Protein AF-A0A3D5CFG6-F1 (afdb_monomer_lite)

Structure (mmCIF, N/CA/C/O backbone):
data_AF-A0A3D5CFG6-F1
#
_entry.id   AF-A0A3D5CFG6-F1
#
loop_
_atom_site.group_PDB
_atom_site.id
_atom_site.type_symbol
_atom_site.label_atom_id
_atom_site.label_alt_id
_atom_site.label_comp_id
_atom_site.label_asym_id
_atom_site.label_entity_id
_atom_site.label_seq_id
_atom_site.pdbx_PDB_ins_code
_atom_site.Cartn_x
_atom_site.Cartn_y
_atom_site.Cartn_z
_atom_site.occupancy
_atom_site.B_iso_or_equiv
_atom_site.auth_seq_id
_atom_site.auth_comp_id
_atom_site.auth_asym_id
_atom_site.auth_atom_id
_atom_site.pdbx_PDB_model_num
ATOM 1 N N . LEU A 1 1 ? 49.816 15.201 -48.772 1.00 57.06 1 LEU A N 1
ATOM 2 C CA . LEU A 1 1 ? 49.550 14.352 -47.586 1.00 57.06 1 LEU A CA 1
ATOM 3 C C . LEU A 1 1 ? 48.389 13.426 -47.934 1.00 57.06 1 LEU A C 1
ATOM 5 O O . LEU A 1 1 ? 47.441 13.926 -48.529 1.00 57.06 1 LEU A O 1
ATOM 9 N N . PRO A 1 2 ? 48.494 12.111 -47.688 1.00 55.84 2 PRO A N 1
ATOM 10 C CA . PRO A 1 2 ? 47.647 11.111 -48.329 1.00 55.84 2 PRO A CA 1
ATOM 11 C C . PRO A 1 2 ? 46.240 11.134 -47.725 1.00 55.84 2 PRO A C 1
ATOM 13 O O . PRO A 1 2 ? 46.049 10.861 -46.541 1.00 55.84 2 PRO A O 1
ATOM 16 N N . ILE A 1 3 ? 45.258 11.474 -48.555 1.00 57.88 3 ILE A N 1
ATOM 17 C CA . ILE A 1 3 ? 43.829 11.510 -48.207 1.00 57.88 3 ILE A CA 1
ATOM 18 C C . ILE A 1 3 ? 43.308 10.084 -47.926 1.00 57.88 3 ILE A C 1
ATOM 20 O O . ILE A 1 3 ? 42.382 9.897 -47.137 1.00 57.88 3 ILE A O 1
ATOM 24 N N . ASP A 1 4 ? 43.991 9.072 -48.462 1.00 54.50 4 ASP A N 1
ATOM 25 C CA . ASP A 1 4 ? 43.622 7.656 -48.368 1.00 54.50 4 ASP A CA 1
ATOM 26 C C . ASP A 1 4 ? 43.806 7.053 -46.969 1.00 54.50 4 ASP A C 1
ATOM 28 O O . ASP A 1 4 ? 43.173 6.052 -46.652 1.00 54.50 4 ASP A O 1
ATOM 32 N N . ILE A 1 5 ? 44.627 7.664 -46.104 1.00 57.12 5 ILE A N 1
ATOM 33 C CA . ILE A 1 5 ? 44.789 7.216 -44.709 1.00 57.12 5 ILE A CA 1
ATOM 34 C C . ILE A 1 5 ? 43.668 7.777 -43.829 1.00 57.12 5 ILE A C 1
ATOM 36 O O . ILE A 1 5 ? 43.272 7.126 -42.874 1.00 57.12 5 ILE A O 1
ATOM 40 N N . VAL A 1 6 ? 43.101 8.942 -44.161 1.00 51.38 6 VAL A N 1
ATOM 41 C CA . VAL A 1 6 ? 42.105 9.639 -43.322 1.00 51.38 6 VAL A CA 1
ATOM 42 C C . VAL A 1 6 ? 40.717 8.987 -43.406 1.00 51.38 6 VAL A C 1
ATOM 44 O O . VAL A 1 6 ? 40.011 8.899 -42.402 1.00 51.38 6 VAL A O 1
ATOM 47 N N . LEU A 1 7 ? 40.336 8.470 -44.577 1.00 52.97 7 LEU A N 1
ATOM 48 C CA . LEU A 1 7 ? 39.045 7.803 -44.799 1.00 52.97 7 LEU A CA 1
ATOM 49 C C . LEU A 1 7 ? 38.846 6.485 -44.004 1.00 52.97 7 LEU A C 1
ATOM 51 O O . LEU A 1 7 ? 37.767 6.315 -43.431 1.00 52.97 7 LEU A O 1
ATOM 55 N N . PRO A 1 8 ? 39.827 5.563 -43.897 1.00 55.00 8 PRO A N 1
ATOM 56 C CA . PRO A 1 8 ? 39.659 4.320 -43.138 1.00 55.00 8 PRO A CA 1
ATOM 57 C C . PRO A 1 8 ? 39.672 4.515 -41.615 1.00 55.00 8 PRO A C 1
ATOM 59 O O . PRO A 1 8 ? 38.962 3.806 -40.904 1.00 55.00 8 PRO A O 1
ATOM 62 N N . VAL A 1 9 ? 40.409 5.494 -41.074 1.00 52.78 9 VAL A N 1
ATOM 63 C CA . VAL A 1 9 ? 40.341 5.779 -39.622 1.00 52.78 9 VAL A CA 1
ATOM 64 C C . VAL A 1 9 ? 39.003 6.410 -39.247 1.00 52.78 9 VAL A C 1
ATOM 66 O O . VAL A 1 9 ? 38.484 6.135 -38.164 1.00 52.78 9 VAL A O 1
ATOM 69 N N . 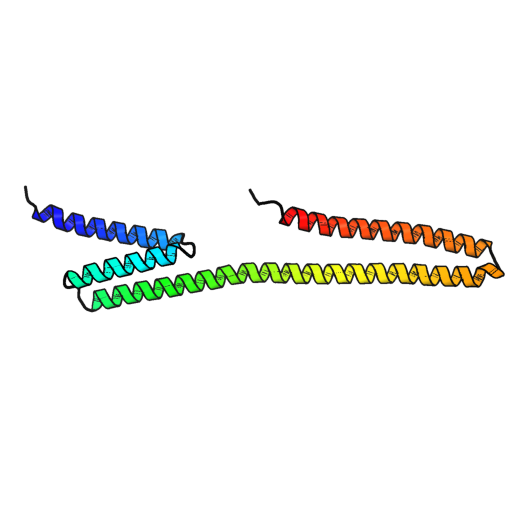ALA A 1 10 ? 38.406 7.201 -40.144 1.00 55.28 10 ALA A N 1
ATOM 70 C CA . ALA A 1 10 ? 37.075 7.768 -39.947 1.00 55.28 10 ALA A CA 1
ATOM 71 C C . ALA A 1 10 ? 35.984 6.679 -39.907 1.00 55.28 10 ALA A C 1
ATOM 73 O O . ALA A 1 10 ? 35.068 6.759 -39.090 1.00 55.28 10 ALA A O 1
ATOM 74 N N . SER A 1 11 ? 36.083 5.620 -40.720 1.00 55.88 11 SER A N 1
ATOM 75 C CA . SER A 1 11 ? 35.100 4.524 -40.708 1.00 55.88 11 SER A CA 1
ATOM 76 C C . SER A 1 11 ? 35.216 3.625 -39.468 1.00 55.88 11 SER A C 1
ATOM 78 O O . SER A 1 11 ? 34.189 3.257 -38.886 1.00 55.88 11 SER A O 1
ATOM 80 N N . LEU A 1 12 ? 36.437 3.332 -38.999 1.00 63.03 12 LEU A N 1
ATOM 81 C CA . LEU A 1 12 ? 36.655 2.575 -37.759 1.00 63.03 12 LEU A CA 1
ATOM 82 C C . LEU A 1 12 ? 36.204 3.350 -36.520 1.00 63.03 12 LEU A C 1
ATOM 84 O O . LEU A 1 12 ? 35.522 2.790 -35.664 1.00 63.03 12 LEU A O 1
ATOM 88 N N . THR A 1 13 ? 36.544 4.637 -36.429 1.00 59.62 13 THR A N 1
ATOM 89 C CA . THR A 1 13 ? 36.141 5.481 -35.292 1.00 59.62 13 THR A CA 1
ATOM 90 C C . THR A 1 13 ? 34.630 5.652 -35.230 1.00 59.62 13 THR A C 1
ATOM 92 O O . THR A 1 13 ? 34.058 5.499 -34.156 1.00 59.62 13 THR A O 1
ATOM 95 N N . THR A 1 14 ? 33.962 5.849 -36.371 1.00 60.47 14 THR A N 1
ATOM 96 C CA . THR A 1 14 ? 32.492 5.930 -36.431 1.00 60.47 14 THR A CA 1
ATOM 97 C C . THR A 1 14 ? 31.833 4.614 -36.006 1.00 60.47 14 THR A C 1
ATOM 99 O O . THR A 1 14 ? 30.854 4.628 -35.260 1.00 60.47 14 THR A O 1
ATOM 102 N N . SER A 1 15 ? 32.395 3.470 -36.413 1.00 59.44 15 SER A N 1
ATOM 103 C CA . SER A 1 15 ? 31.884 2.142 -36.039 1.00 59.44 15 SER A CA 1
ATOM 104 C C . SER A 1 15 ? 32.073 1.851 -34.549 1.00 59.44 15 SER A C 1
ATOM 106 O O . SER A 1 15 ? 31.158 1.343 -33.901 1.00 59.44 15 SER A O 1
ATOM 108 N N . LEU A 1 16 ? 33.223 2.233 -33.982 1.00 64.62 16 LEU A N 1
ATOM 109 C CA . LEU A 1 16 ? 33.502 2.113 -32.550 1.00 64.62 16 LEU A CA 1
ATOM 110 C C . LEU A 1 16 ? 32.546 2.993 -31.729 1.00 64.62 16 LEU A C 1
ATOM 112 O O . LEU A 1 16 ? 31.990 2.543 -30.730 1.00 64.62 16 LEU A O 1
ATOM 116 N N . PHE A 1 17 ? 32.304 4.224 -32.188 1.00 61.28 17 PHE A N 1
ATOM 117 C CA . PHE A 1 17 ? 31.391 5.167 -31.541 1.00 61.28 17 PHE A CA 1
ATOM 118 C C . PHE A 1 17 ? 29.940 4.672 -31.577 1.00 61.28 17 PHE A C 1
ATOM 120 O O . PHE A 1 17 ? 29.243 4.732 -30.566 1.00 61.28 17 PHE A O 1
ATOM 127 N N . LEU A 1 18 ? 29.503 4.098 -32.704 1.00 63.16 18 LEU A N 1
ATOM 128 C CA . LEU A 1 18 ? 28.204 3.431 -32.834 1.00 63.16 18 LEU A CA 1
ATOM 129 C C . LEU A 1 18 ? 28.067 2.249 -31.868 1.00 63.16 18 LEU A C 1
ATOM 131 O O . LEU A 1 18 ? 27.037 2.116 -31.215 1.00 63.16 18 LEU A O 1
ATOM 135 N N . MET A 1 19 ? 29.107 1.426 -31.728 1.00 61.59 19 MET A N 1
ATOM 136 C CA . MET A 1 19 ? 29.121 0.282 -30.806 1.00 61.59 19 MET A CA 1
ATOM 137 C C . MET A 1 19 ? 28.993 0.731 -29.346 1.00 61.59 19 MET A C 1
ATOM 139 O O . MET A 1 19 ? 28.186 0.181 -28.597 1.00 61.59 19 MET A O 1
ATOM 143 N N . VAL A 1 20 ? 29.732 1.776 -28.960 1.00 62.28 20 VAL A N 1
ATOM 144 C CA . VAL A 1 20 ? 29.690 2.353 -27.608 1.00 62.28 20 VAL A CA 1
ATOM 145 C C . VAL A 1 20 ? 28.335 3.001 -27.324 1.00 62.28 20 VAL A C 1
ATOM 147 O O . VAL A 1 20 ? 27.792 2.804 -26.240 1.00 62.28 20 VAL A O 1
ATOM 150 N N . ILE A 1 21 ? 27.749 3.712 -28.293 1.00 58.62 21 ILE A N 1
ATOM 151 C CA . ILE A 1 21 ? 26.420 4.323 -28.154 1.00 58.62 21 ILE A CA 1
ATOM 152 C C . ILE A 1 21 ? 25.341 3.250 -28.036 1.00 58.62 21 ILE A C 1
ATOM 154 O O . ILE A 1 21 ? 24.517 3.338 -27.133 1.00 58.62 21 ILE A O 1
ATOM 158 N N . VAL A 1 22 ? 25.365 2.212 -28.876 1.00 62.78 22 VAL A N 1
ATOM 159 C CA . VAL A 1 22 ? 24.410 1.093 -28.811 1.00 62.78 22 VAL A CA 1
ATOM 160 C C . VAL A 1 22 ? 24.534 0.350 -27.482 1.00 62.78 22 VAL A C 1
ATOM 162 O O . VAL A 1 22 ? 23.521 0.058 -26.849 1.00 62.78 22 VAL A O 1
ATOM 165 N N . TYR A 1 23 ? 25.759 0.103 -27.013 1.00 64.50 23 TYR A N 1
ATOM 166 C CA . TYR A 1 23 ? 26.008 -0.523 -25.716 1.00 64.50 23 TYR A CA 1
ATOM 167 C C . TYR A 1 23 ? 25.517 0.344 -24.544 1.00 64.50 23 TYR A C 1
ATOM 169 O O . TYR A 1 23 ? 24.853 -0.161 -23.636 1.00 64.50 23 TYR A O 1
ATOM 177 N N . ALA A 1 24 ? 25.797 1.651 -24.572 1.00 59.16 24 ALA A N 1
ATOM 178 C CA . ALA A 1 24 ? 25.389 2.595 -23.533 1.00 59.16 24 ALA A CA 1
ATOM 179 C C . ALA A 1 24 ? 23.864 2.758 -23.467 1.00 59.16 24 ALA A C 1
ATOM 181 O O . ALA A 1 24 ? 23.292 2.731 -22.376 1.00 59.16 24 ALA A O 1
ATOM 182 N N . LEU A 1 25 ? 23.202 2.841 -24.626 1.00 59.41 25 LEU A N 1
ATOM 183 C CA . LEU A 1 25 ? 21.744 2.883 -24.722 1.00 59.41 25 LEU A CA 1
ATOM 184 C C . LEU A 1 25 ? 21.133 1.611 -24.136 1.00 59.41 25 LEU A C 1
ATOM 186 O O . LEU A 1 25 ? 20.219 1.671 -23.324 1.00 59.41 25 LEU A O 1
ATOM 190 N N . PHE A 1 26 ? 21.683 0.451 -24.489 1.00 57.59 26 PHE A N 1
ATOM 191 C CA . PHE A 1 26 ? 21.152 -0.831 -24.046 1.00 57.59 26 PHE A CA 1
ATOM 192 C C . PHE A 1 26 ? 21.318 -1.066 -22.537 1.00 57.59 26 PHE A C 1
ATOM 194 O O . PHE A 1 26 ? 20.471 -1.690 -21.899 1.00 57.59 26 PHE A O 1
ATOM 201 N N . ARG A 1 27 ? 22.396 -0.539 -21.944 1.00 57.09 27 ARG A N 1
ATOM 202 C CA . ARG A 1 27 ? 22.700 -0.687 -20.516 1.00 57.09 27 ARG A CA 1
ATOM 203 C C . ARG A 1 27 ? 21.785 0.155 -19.608 1.00 57.09 27 ARG A C 1
ATOM 205 O O . ARG A 1 27 ? 21.592 -0.254 -18.464 1.00 57.09 27 ARG A O 1
ATOM 212 N N . TRP A 1 28 ? 21.231 1.284 -20.068 1.00 54.47 28 TRP A N 1
ATOM 213 C CA . TRP A 1 28 ? 20.467 2.230 -19.220 1.00 54.47 28 TRP A CA 1
ATOM 214 C C . TRP A 1 28 ? 19.060 2.615 -19.733 1.00 54.47 28 TRP A C 1
ATOM 216 O O . TRP A 1 28 ? 18.388 3.420 -19.092 1.00 54.47 28 TRP A O 1
ATOM 226 N N . ALA A 1 29 ? 18.579 2.044 -20.842 1.00 48.22 29 ALA A N 1
ATOM 227 C CA . ALA A 1 29 ? 17.369 2.509 -21.527 1.00 48.22 29 ALA A CA 1
ATOM 228 C C . ALA A 1 29 ? 16.041 2.338 -20.757 1.00 48.22 29 ALA A C 1
ATOM 230 O O . ALA A 1 29 ? 15.551 1.226 -20.536 1.00 48.22 29 ALA A O 1
ATOM 231 N N . SER A 1 30 ? 15.386 3.473 -20.496 1.00 63.53 30 SER A N 1
ATOM 232 C CA . SER A 1 30 ? 13.939 3.597 -20.285 1.00 63.53 30 SER A CA 1
ATOM 233 C C . SER A 1 30 ? 13.206 3.419 -21.629 1.00 63.53 30 SER A C 1
ATOM 235 O O . SER A 1 30 ? 13.804 3.493 -22.699 1.00 63.53 30 SER A O 1
ATOM 237 N N . GLY A 1 31 ? 11.891 3.158 -21.622 1.00 58.12 31 GLY A N 1
ATOM 238 C CA . GLY A 1 31 ? 11.129 2.760 -22.821 1.00 58.12 31 GLY A CA 1
ATOM 239 C C . GLY A 1 31 ? 11.224 3.700 -24.038 1.00 58.12 31 GLY A C 1
ATOM 240 O O . GLY A 1 31 ? 10.988 3.248 -25.156 1.00 58.12 31 GLY A O 1
ATOM 241 N N . ARG A 1 32 ? 11.590 4.976 -23.845 1.00 57.12 32 ARG A N 1
ATOM 242 C CA . ARG A 1 32 ? 11.822 5.947 -24.934 1.00 57.12 32 ARG A CA 1
ATOM 243 C C . ARG A 1 32 ? 13.179 5.743 -25.614 1.00 57.12 32 ARG A C 1
ATOM 245 O O . ARG A 1 32 ? 13.285 5.917 -26.824 1.00 57.12 32 ARG A O 1
ATOM 252 N N . ASP A 1 33 ? 14.174 5.287 -24.868 1.00 57.53 33 ASP A N 1
ATOM 253 C CA . ASP A 1 33 ? 15.527 5.059 -25.369 1.00 57.53 33 ASP A CA 1
ATOM 254 C C . ASP A 1 33 ? 15.556 3.830 -26.293 1.00 57.53 33 ASP A C 1
ATOM 256 O O . ASP A 1 33 ? 16.222 3.844 -27.321 1.00 57.53 33 ASP A O 1
ATOM 260 N N . LEU A 1 34 ? 14.719 2.813 -26.049 1.00 62.75 34 LEU A N 1
ATOM 261 C CA . LEU A 1 34 ? 14.571 1.667 -26.962 1.00 62.75 34 LEU A CA 1
ATOM 262 C C . LEU A 1 34 ? 14.169 2.091 -28.389 1.00 62.75 34 LEU A C 1
ATOM 264 O O . LEU A 1 34 ? 14.663 1.535 -29.373 1.00 62.75 34 LEU A O 1
ATOM 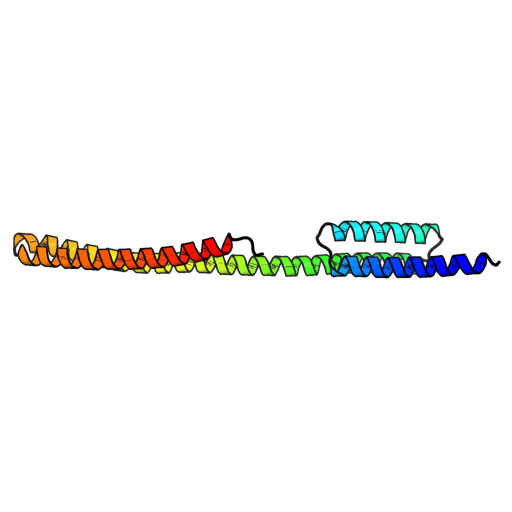268 N N . VAL A 1 35 ? 13.286 3.087 -28.509 1.00 66.19 35 VAL A N 1
ATOM 269 C CA . VAL A 1 35 ? 12.834 3.606 -29.810 1.00 66.19 35 VAL A CA 1
ATOM 270 C C . VAL A 1 35 ? 13.982 4.323 -30.517 1.00 66.19 35 VAL A C 1
ATOM 272 O O . VAL A 1 35 ? 14.218 4.083 -31.699 1.00 66.19 35 VAL A O 1
ATOM 275 N N . ILE A 1 36 ? 14.743 5.134 -29.779 1.00 60.66 36 ILE A N 1
ATOM 276 C CA . ILE A 1 36 ? 15.902 5.865 -30.306 1.00 60.66 36 ILE A CA 1
ATOM 277 C C . ILE A 1 36 ? 16.977 4.882 -30.791 1.00 60.66 36 ILE A C 1
ATOM 279 O O . ILE A 1 36 ? 17.477 5.024 -31.905 1.00 60.66 36 ILE A O 1
ATOM 283 N N . GLY A 1 37 ? 17.268 3.834 -30.014 1.00 64.25 37 GLY A N 1
ATOM 284 C CA . GLY A 1 37 ? 18.205 2.781 -30.412 1.00 64.25 37 GLY A CA 1
ATOM 285 C C . GLY A 1 37 ? 17.763 2.027 -31.666 1.00 64.25 37 GLY A C 1
ATOM 286 O O . GLY A 1 37 ? 18.575 1.781 -32.555 1.00 64.25 37 GLY A O 1
ATOM 287 N N . SER A 1 38 ? 16.468 1.719 -31.777 1.00 62.09 38 SER A N 1
ATOM 288 C CA . SER A 1 38 ? 15.905 1.015 -32.940 1.00 62.09 38 SER A CA 1
ATOM 289 C C . SER A 1 38 ? 16.040 1.838 -34.224 1.00 62.09 38 SER A C 1
ATOM 291 O O . SER A 1 38 ? 16.463 1.317 -35.255 1.00 62.09 38 SER A O 1
ATOM 293 N N . VAL A 1 39 ? 15.741 3.139 -34.155 1.00 66.56 39 VAL A N 1
ATOM 294 C CA . VAL A 1 39 ? 15.879 4.064 -35.292 1.00 66.56 39 VAL A CA 1
ATOM 295 C C . VAL A 1 39 ? 17.342 4.197 -35.721 1.00 66.56 39 VAL A C 1
ATOM 297 O O . VAL A 1 39 ? 17.636 4.188 -36.914 1.00 66.56 39 VAL A O 1
ATOM 300 N N . LEU A 1 40 ? 18.270 4.263 -34.764 1.00 66.56 40 LEU A N 1
ATOM 301 C CA . LEU A 1 40 ? 19.697 4.427 -35.044 1.00 66.56 40 LEU A CA 1
ATOM 302 C C . LEU A 1 40 ? 20.313 3.170 -35.688 1.00 66.56 40 LEU A C 1
ATOM 304 O O . LEU A 1 40 ? 21.114 3.278 -36.617 1.00 66.56 40 LEU A O 1
ATOM 308 N N . VAL A 1 41 ? 19.884 1.975 -35.260 1.00 68.06 41 VAL A N 1
ATOM 309 C CA . VAL A 1 41 ? 20.269 0.697 -35.887 1.00 68.06 41 VAL A CA 1
ATOM 310 C C . VAL A 1 41 ? 19.719 0.596 -37.310 1.00 68.06 41 VAL A C 1
ATOM 312 O O . VAL A 1 41 ? 20.466 0.241 -38.219 1.00 68.06 41 VAL A O 1
ATOM 315 N N . LEU A 1 42 ? 18.452 0.963 -37.533 1.00 66.88 42 LEU A N 1
ATOM 316 C CA . LEU A 1 42 ? 17.846 0.984 -38.872 1.00 66.88 42 LEU A CA 1
ATOM 317 C C . LEU A 1 42 ? 18.549 1.972 -39.815 1.00 66.88 42 LEU A C 1
ATOM 319 O O . LEU A 1 42 ? 18.794 1.648 -40.979 1.00 66.88 42 LEU A O 1
ATOM 323 N N . ALA A 1 43 ? 18.917 3.153 -39.314 1.00 66.44 43 ALA A N 1
ATOM 324 C CA . ALA A 1 43 ? 19.667 4.150 -40.073 1.00 66.44 43 ALA A CA 1
ATOM 325 C C . ALA A 1 43 ? 21.067 3.641 -40.454 1.00 66.44 43 ALA A C 1
ATOM 327 O O . ALA A 1 43 ? 21.483 3.784 -41.603 1.00 66.44 43 ALA A O 1
ATOM 328 N N . SER A 1 44 ? 21.763 2.985 -39.521 1.00 62.97 44 SER A N 1
ATOM 329 C CA . SER A 1 44 ? 23.064 2.355 -39.775 1.00 62.97 44 SER A CA 1
ATOM 330 C C . SER A 1 44 ? 22.961 1.240 -40.824 1.00 62.97 44 SER A C 1
ATOM 332 O O . SER A 1 44 ? 23.726 1.223 -41.785 1.00 62.97 44 SER A O 1
ATOM 334 N N . LEU A 1 45 ? 21.948 0.369 -40.714 1.00 64.50 45 LEU A N 1
ATOM 335 C CA . LEU A 1 45 ? 21.708 -0.726 -41.661 1.00 64.50 45 LEU A CA 1
ATOM 336 C C . LEU A 1 45 ? 21.424 -0.212 -43.079 1.00 64.50 45 LEU A C 1
ATOM 338 O O . LEU A 1 45 ? 21.950 -0.742 -44.057 1.00 64.50 45 LEU A O 1
ATOM 342 N N . SER A 1 46 ? 20.638 0.863 -43.178 1.00 65.69 46 SER A N 1
ATOM 343 C CA . SER A 1 46 ? 20.323 1.534 -44.444 1.00 65.69 46 SER A CA 1
ATOM 344 C C . SER A 1 46 ? 21.579 2.120 -45.092 1.00 65.69 46 SER A C 1
ATOM 346 O O . SER A 1 46 ? 21.775 1.998 -46.300 1.00 65.69 46 SER A O 1
ATOM 348 N N . LEU A 1 47 ? 22.471 2.705 -44.287 1.00 65.88 47 LEU A N 1
ATOM 349 C CA . LEU A 1 47 ? 23.728 3.279 -44.760 1.00 65.88 47 LEU A CA 1
ATOM 350 C C . LEU A 1 47 ? 24.717 2.202 -45.243 1.00 65.88 47 LEU A C 1
ATOM 352 O O . LEU A 1 47 ? 25.434 2.427 -46.218 1.00 65.88 47 LEU A O 1
ATOM 356 N N . THR A 1 48 ? 24.736 1.030 -44.599 1.00 64.69 48 THR A N 1
ATOM 357 C CA . THR A 1 48 ? 25.533 -0.136 -45.023 1.00 64.69 48 THR A CA 1
ATOM 358 C C . THR A 1 48 ? 25.014 -0.726 -46.336 1.00 64.69 48 THR A C 1
ATOM 360 O O . THR A 1 48 ? 25.803 -1.042 -47.224 1.00 64.69 48 THR A O 1
ATOM 363 N N . PHE A 1 49 ? 23.692 -0.800 -46.513 1.00 62.69 49 PHE A N 1
ATOM 364 C CA . PHE A 1 49 ? 23.080 -1.311 -47.743 1.00 62.69 49 PHE A CA 1
ATOM 365 C C . PHE A 1 49 ? 23.364 -0.406 -48.953 1.00 62.69 49 PHE A C 1
ATOM 367 O O . PHE A 1 49 ? 23.772 -0.888 -50.007 1.00 62.69 49 PHE A O 1
ATOM 374 N N . VAL A 1 50 ? 23.245 0.918 -48.785 1.00 71.06 50 VAL A N 1
ATOM 375 C CA . VAL A 1 50 ? 23.555 1.905 -49.841 1.00 71.06 50 VAL A CA 1
ATOM 376 C C . VAL A 1 50 ? 25.039 1.882 -50.240 1.00 71.06 50 VAL A C 1
ATOM 378 O O . VAL A 1 50 ? 25.373 2.210 -51.376 1.00 71.06 50 VAL A O 1
ATOM 381 N N . ARG A 1 51 ? 25.938 1.450 -49.344 1.00 72.12 51 ARG A N 1
ATOM 382 C CA . ARG A 1 51 ? 27.372 1.270 -49.634 1.00 72.12 51 ARG A CA 1
ATOM 383 C C . ARG A 1 51 ? 27.732 -0.075 -50.285 1.00 72.12 51 ARG A C 1
ATOM 385 O O . ARG A 1 51 ? 28.908 -0.288 -50.562 1.00 72.12 51 ARG A O 1
ATOM 392 N N . GLY A 1 52 ? 26.759 -0.949 -50.561 1.00 59.84 52 GLY A N 1
ATOM 393 C CA . GLY A 1 52 ? 26.987 -2.245 -51.215 1.00 59.84 52 GLY A CA 1
ATOM 394 C C . GLY A 1 52 ? 27.263 -3.410 -50.258 1.00 59.84 52 GLY A C 1
ATOM 395 O O . GLY A 1 52 ? 27.972 -4.342 -50.631 1.00 59.84 52 GLY A O 1
ATOM 396 N N . GLY A 1 53 ? 26.736 -3.354 -49.032 1.00 62.56 53 GLY A N 1
ATOM 397 C CA . GLY A 1 53 ? 26.924 -4.400 -48.023 1.00 62.56 53 GLY A CA 1
ATOM 398 C C . GLY A 1 53 ? 26.405 -5.789 -48.426 1.00 62.56 53 GLY A C 1
ATOM 399 O O . GLY A 1 53 ? 25.459 -5.933 -49.203 1.00 62.56 53 GLY A O 1
ATOM 400 N N . GLY A 1 54 ? 27.034 -6.828 -47.876 1.00 72.19 54 GLY A N 1
ATOM 401 C CA . GLY A 1 54 ? 26.724 -8.231 -48.163 1.00 72.19 54 GLY A CA 1
ATOM 402 C C . GLY A 1 54 ? 25.514 -8.772 -47.386 1.00 72.19 54 GLY A C 1
ATOM 403 O O . GLY A 1 54 ? 25.126 -8.247 -46.344 1.00 72.19 54 GLY A O 1
ATOM 404 N N . LEU A 1 55 ? 24.941 -9.895 -47.844 1.00 69.44 55 LEU A N 1
ATOM 405 C CA . LEU A 1 55 ? 23.806 -10.571 -47.182 1.00 69.44 55 LEU A CA 1
ATOM 406 C C . LEU A 1 55 ? 24.057 -10.870 -45.691 1.00 69.44 55 LEU A C 1
ATOM 408 O O . LEU A 1 55 ? 23.144 -10.744 -44.878 1.00 69.44 55 LEU A O 1
ATOM 412 N N . LEU A 1 56 ? 25.291 -11.224 -45.320 1.00 61.56 56 LEU A N 1
ATOM 413 C CA . LEU A 1 56 ? 25.680 -11.484 -43.929 1.00 61.56 56 LEU A CA 1
ATOM 414 C C . LEU A 1 56 ? 25.562 -10.244 -43.030 1.00 61.56 56 LEU A C 1
ATOM 416 O O . LEU A 1 56 ? 25.193 -10.378 -41.866 1.00 61.56 56 LEU A O 1
ATOM 420 N N . GLU A 1 57 ? 25.823 -9.045 -43.552 1.00 66.12 57 GLU A N 1
ATOM 421 C CA . GLU A 1 57 ? 25.726 -7.792 -42.788 1.00 66.12 57 GLU A CA 1
ATOM 422 C C . GLU A 1 57 ? 24.264 -7.406 -42.547 1.00 66.12 57 GLU A C 1
ATOM 424 O O . GLU A 1 57 ? 23.904 -6.987 -41.445 1.00 66.12 57 GLU A O 1
ATOM 429 N N . LEU A 1 58 ? 23.400 -7.631 -43.543 1.00 65.56 58 LEU A N 1
ATOM 430 C CA . LEU A 1 58 ? 21.959 -7.432 -43.406 1.00 65.56 58 LEU A CA 1
ATOM 431 C C . LEU A 1 58 ? 21.369 -8.399 -42.369 1.00 65.56 58 LEU A C 1
ATOM 433 O O . LEU A 1 58 ? 20.672 -7.973 -41.447 1.00 65.56 58 LEU A O 1
ATOM 437 N N . VAL A 1 59 ? 21.696 -9.692 -42.477 1.00 73.25 59 VAL A N 1
ATOM 438 C CA . VAL A 1 59 ? 21.239 -10.727 -41.535 1.00 73.25 59 VAL A CA 1
ATOM 439 C C . VAL A 1 59 ? 21.779 -10.465 -40.128 1.00 73.25 59 VAL A C 1
ATOM 441 O O . VAL A 1 59 ? 21.022 -10.555 -39.162 1.00 73.25 59 VAL A O 1
ATOM 444 N N . GLY A 1 60 ? 23.053 -10.086 -39.996 1.00 69.25 60 GLY A N 1
ATOM 445 C CA . GLY A 1 60 ? 23.676 -9.772 -38.711 1.00 69.25 60 GLY A CA 1
ATOM 446 C C . GLY A 1 60 ? 23.031 -8.574 -38.014 1.00 69.25 60 GLY A C 1
ATOM 447 O O . GLY A 1 60 ? 22.744 -8.634 -36.818 1.00 69.25 60 GLY A O 1
ATOM 448 N N . GLY A 1 61 ? 22.727 -7.508 -38.758 1.00 68.69 61 GLY A N 1
ATOM 449 C CA . GLY A 1 61 ? 22.047 -6.341 -38.203 1.00 68.69 61 GLY A CA 1
ATOM 450 C C . GLY A 1 61 ? 20.599 -6.621 -37.797 1.00 68.69 61 GLY A C 1
ATOM 451 O O . GLY A 1 61 ? 20.174 -6.192 -36.722 1.00 68.69 61 GLY A O 1
ATOM 452 N N . PHE A 1 62 ? 19.863 -7.410 -38.587 1.00 69.56 62 PHE A N 1
ATOM 453 C CA . PHE A 1 62 ? 18.527 -7.876 -38.202 1.00 69.56 62 PHE A CA 1
ATOM 454 C C . PHE A 1 62 ? 18.561 -8.770 -36.959 1.00 69.56 62 PHE A C 1
ATOM 456 O O . PHE A 1 62 ? 17.743 -8.584 -36.059 1.00 69.56 62 PHE A O 1
ATOM 463 N N . ALA A 1 63 ? 19.515 -9.699 -36.869 1.00 74.31 63 ALA A N 1
ATOM 464 C CA . ALA A 1 63 ? 19.674 -10.571 -35.708 1.00 74.31 63 ALA A CA 1
ATOM 465 C C . ALA A 1 63 ? 20.000 -9.776 -34.433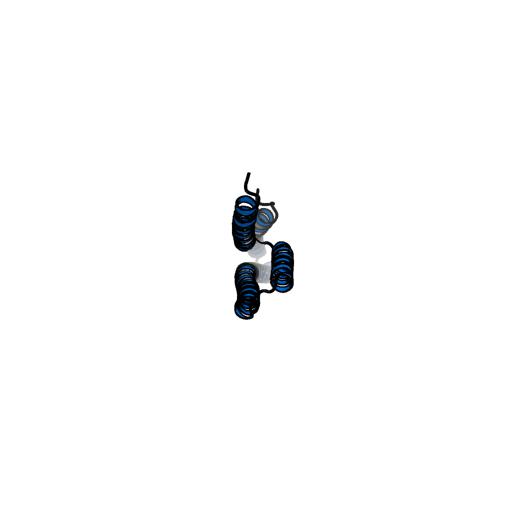 1.00 74.31 63 ALA A C 1
ATOM 467 O O . ALA A 1 63 ? 19.418 -10.040 -33.381 1.00 74.31 63 ALA A O 1
ATOM 468 N N . LEU A 1 64 ? 20.871 -8.764 -34.525 1.00 71.62 64 LEU A N 1
ATOM 469 C CA . LEU A 1 64 ? 21.186 -7.854 -33.418 1.00 71.62 64 LEU A CA 1
ATOM 470 C C . LEU A 1 64 ? 19.970 -7.034 -32.975 1.00 71.62 64 LEU A C 1
ATOM 472 O O . LEU A 1 64 ? 19.718 -6.923 -31.774 1.00 71.62 64 LEU A O 1
ATOM 476 N N . LEU A 1 65 ? 19.195 -6.496 -33.922 1.00 71.50 65 LEU A N 1
ATOM 477 C CA . LEU A 1 65 ? 17.961 -5.764 -33.626 1.00 71.50 65 LEU A CA 1
ATOM 478 C C . LEU A 1 65 ? 16.956 -6.684 -32.918 1.00 71.50 65 LEU A C 1
ATOM 480 O O . LEU A 1 65 ? 16.440 -6.334 -31.856 1.00 71.50 65 LEU A O 1
ATOM 484 N N . LEU A 1 66 ? 16.740 -7.891 -33.450 1.00 72.06 66 LEU A N 1
ATOM 485 C CA . LEU A 1 66 ? 15.820 -8.871 -32.876 1.00 72.06 66 LEU A CA 1
ATOM 486 C C . LEU A 1 66 ? 16.241 -9.276 -31.454 1.00 72.06 66 LEU A C 1
ATOM 488 O O . LEU A 1 66 ? 15.423 -9.240 -30.537 1.00 72.06 66 LEU A O 1
ATOM 492 N N . MET A 1 67 ? 17.522 -9.600 -31.248 1.00 71.81 67 MET A N 1
ATOM 493 C CA . MET A 1 67 ? 18.073 -9.947 -29.933 1.00 71.81 67 MET A CA 1
ATOM 494 C C . MET A 1 67 ? 17.935 -8.802 -28.929 1.00 71.81 67 MET A C 1
ATOM 496 O O . MET A 1 67 ? 17.573 -9.032 -27.775 1.00 71.81 67 MET A O 1
ATOM 500 N N . SER A 1 68 ? 18.173 -7.568 -29.373 1.00 71.44 68 SER A N 1
ATOM 501 C CA . SER A 1 68 ? 18.015 -6.358 -28.564 1.00 71.44 68 SER A CA 1
ATOM 502 C C . SER A 1 68 ? 16.562 -6.161 -28.116 1.00 71.44 68 SER A C 1
ATOM 504 O O . SER A 1 68 ? 16.292 -5.997 -26.923 1.00 71.44 68 SER A O 1
ATOM 506 N N . VAL A 1 69 ? 15.601 -6.273 -29.040 1.00 71.69 69 VAL A N 1
ATOM 507 C CA . VAL A 1 69 ? 14.165 -6.157 -28.733 1.00 71.69 69 VAL A CA 1
ATOM 508 C C . VAL A 1 69 ? 13.715 -7.256 -27.773 1.00 71.69 69 VAL A C 1
ATOM 510 O O . VAL A 1 69 ? 13.048 -6.962 -26.779 1.00 71.69 69 VAL A O 1
ATOM 513 N N . LEU A 1 70 ? 14.108 -8.508 -28.024 1.00 76.38 70 LEU A N 1
ATOM 514 C CA . LEU A 1 70 ? 13.752 -9.646 -27.174 1.00 76.38 70 LEU A CA 1
ATOM 515 C C . LEU A 1 70 ? 14.292 -9.481 -25.752 1.00 76.38 70 LEU A C 1
ATOM 517 O O . LEU A 1 70 ? 13.568 -9.702 -24.780 1.00 76.38 70 LEU A O 1
ATOM 521 N N . LEU A 1 71 ? 15.544 -9.048 -25.617 1.00 74.81 71 LEU A N 1
ATOM 522 C CA . LEU A 1 71 ? 16.179 -8.867 -24.320 1.00 74.81 71 LEU A CA 1
ATOM 523 C C . LEU A 1 71 ? 15.591 -7.660 -23.567 1.00 74.81 71 LEU A C 1
ATOM 525 O O . LEU A 1 71 ? 15.312 -7.769 -22.372 1.00 74.81 71 LEU A O 1
ATOM 529 N N . GLY A 1 72 ? 15.283 -6.560 -24.263 1.00 71.00 72 GLY A N 1
ATOM 530 C CA . GLY A 1 72 ? 14.545 -5.426 -23.698 1.00 71.00 72 GLY A CA 1
ATOM 531 C C . GLY A 1 72 ? 13.144 -5.820 -23.215 1.00 71.00 72 GLY A C 1
ATOM 532 O O . GLY A 1 72 ? 12.734 -5.459 -22.109 1.00 71.00 72 GLY A O 1
ATOM 533 N N . MET A 1 73 ? 12.421 -6.630 -23.992 1.00 75.50 73 MET A N 1
ATOM 534 C CA . MET A 1 73 ? 11.100 -7.134 -23.614 1.00 75.50 73 MET A CA 1
ATOM 535 C C . MET A 1 73 ? 11.174 -8.096 -22.421 1.00 75.50 73 MET A C 1
ATOM 537 O O . MET A 1 73 ? 10.357 -7.996 -21.504 1.00 75.50 73 MET A O 1
ATOM 541 N N . ALA A 1 74 ? 12.194 -8.957 -22.367 1.00 76.31 74 ALA A N 1
ATOM 542 C CA . ALA A 1 74 ? 12.438 -9.862 -21.247 1.00 76.31 74 ALA A CA 1
ATOM 543 C C . ALA A 1 74 ? 12.766 -9.109 -19.946 1.00 76.31 74 ALA A C 1
ATOM 545 O O . ALA A 1 74 ? 12.211 -9.425 -18.889 1.00 76.31 74 ALA A O 1
ATOM 546 N N . PHE A 1 75 ? 13.618 -8.081 -20.006 1.00 75.12 75 PHE A N 1
ATOM 547 C CA . PHE A 1 75 ? 13.918 -7.230 -18.851 1.00 75.12 75 PHE A CA 1
ATOM 548 C C . PHE A 1 75 ? 12.686 -6.465 -18.373 1.00 75.12 75 PHE A C 1
ATOM 550 O O . PHE A 1 75 ? 12.409 -6.437 -17.175 1.00 75.12 75 PHE A O 1
ATOM 557 N N . ARG A 1 76 ? 11.901 -5.906 -19.297 1.00 74.69 76 ARG A N 1
ATOM 558 C CA . ARG A 1 76 ? 10.675 -5.163 -18.982 1.00 74.69 76 ARG A CA 1
ATOM 559 C C . ARG A 1 76 ? 9.598 -6.069 -18.377 1.00 74.69 76 ARG A C 1
ATOM 561 O O . ARG A 1 76 ? 8.925 -5.669 -17.427 1.00 74.69 76 ARG A O 1
ATOM 568 N N . TYR A 1 77 ? 9.496 -7.313 -18.849 1.00 73.94 77 TYR A N 1
ATOM 569 C CA . TYR A 1 77 ? 8.633 -8.332 -18.252 1.00 73.94 77 TYR A CA 1
ATOM 570 C C . TYR A 1 77 ? 9.067 -8.673 -16.818 1.00 73.94 77 TYR A C 1
ATOM 572 O O . TYR A 1 77 ? 8.230 -8.698 -15.914 1.00 73.94 77 TYR A O 1
ATOM 580 N N . ARG A 1 78 ? 10.377 -8.850 -16.582 1.00 75.12 78 ARG A N 1
ATOM 581 C CA . ARG A 1 78 ? 10.941 -9.112 -15.244 1.00 75.12 78 ARG A CA 1
ATOM 582 C C . ARG A 1 78 ? 10.786 -7.925 -14.288 1.00 75.12 78 ARG A C 1
ATOM 584 O O . ARG A 1 78 ? 10.428 -8.131 -13.131 1.00 75.12 78 ARG A O 1
ATOM 591 N N . ALA A 1 79 ? 11.016 -6.701 -14.759 1.00 74.88 79 ALA A N 1
ATOM 592 C CA . ALA A 1 79 ? 10.876 -5.483 -13.962 1.00 74.88 79 ALA A CA 1
ATOM 593 C C . ALA A 1 79 ? 9.413 -5.242 -13.558 1.00 74.88 79 ALA A C 1
ATOM 595 O O . ALA A 1 79 ? 9.123 -5.032 -12.381 1.00 74.88 79 ALA A O 1
ATOM 596 N N . GLY A 1 80 ? 8.477 -5.377 -14.504 1.00 73.62 80 GLY A N 1
ATOM 597 C CA . GLY A 1 80 ? 7.047 -5.250 -14.217 1.00 73.62 80 GLY A CA 1
ATOM 598 C C . GLY A 1 80 ? 6.513 -6.350 -13.294 1.00 73.62 80 GLY A C 1
ATOM 599 O O . GLY A 1 80 ? 5.607 -6.100 -12.505 1.00 73.62 80 GLY A O 1
ATOM 600 N N . ALA A 1 81 ? 7.069 -7.564 -13.353 1.00 76.06 81 ALA A N 1
ATOM 601 C CA . ALA A 1 81 ? 6.645 -8.665 -12.488 1.00 76.06 81 ALA A CA 1
ATOM 602 C C . ALA A 1 81 ? 6.989 -8.436 -11.006 1.00 76.06 81 ALA A C 1
ATOM 604 O O . ALA A 1 81 ? 6.195 -8.808 -10.147 1.00 76.06 81 ALA A O 1
ATOM 605 N N . ARG A 1 82 ? 8.131 -7.799 -10.702 1.00 72.69 82 ARG A N 1
ATOM 606 C CA . ARG A 1 82 ? 8.551 -7.522 -9.315 1.00 72.69 82 ARG A CA 1
ATOM 607 C C . ARG A 1 82 ? 7.642 -6.513 -8.621 1.00 72.69 82 ARG A C 1
ATOM 609 O O . ARG A 1 82 ? 7.226 -6.766 -7.497 1.00 72.69 82 ARG A O 1
ATOM 616 N N . LEU A 1 83 ? 7.290 -5.425 -9.309 1.00 75.38 83 LEU A N 1
ATOM 617 C CA . LEU A 1 83 ? 6.372 -4.414 -8.771 1.00 75.38 83 LEU A CA 1
ATOM 618 C C . LEU A 1 83 ? 4.999 -5.025 -8.463 1.00 75.38 83 LEU A C 1
ATOM 620 O O . LEU A 1 83 ? 4.494 -4.885 -7.356 1.00 75.38 83 LEU A O 1
ATOM 624 N N . ARG A 1 84 ? 4.470 -5.840 -9.385 1.00 75.62 84 ARG A N 1
ATOM 625 C CA . ARG A 1 84 ? 3.190 -6.537 -9.185 1.00 75.62 84 ARG A CA 1
ATOM 626 C C . ARG A 1 84 ? 3.196 -7.514 -8.009 1.00 75.62 84 ARG A C 1
ATOM 628 O O . ARG A 1 84 ? 2.142 -7.751 -7.428 1.00 75.62 84 ARG A O 1
ATOM 635 N N . LEU A 1 85 ? 4.339 -8.126 -7.688 1.00 77.44 85 LEU A N 1
ATOM 636 C CA . LEU A 1 85 ? 4.436 -9.039 -6.547 1.00 77.44 85 LEU A CA 1
ATOM 637 C C . LEU A 1 85 ? 4.347 -8.268 -5.224 1.00 77.44 85 LEU A C 1
ATOM 639 O O . LEU A 1 85 ? 3.628 -8.695 -4.328 1.00 77.44 85 LEU A O 1
ATOM 643 N N . LEU A 1 86 ? 5.027 -7.121 -5.134 1.00 76.25 86 LEU A N 1
ATOM 644 C CA . LEU A 1 86 ? 4.984 -6.255 -3.954 1.00 76.25 86 LEU A CA 1
ATOM 645 C C . LEU A 1 86 ? 3.579 -5.691 -3.725 1.00 76.25 86 LEU A C 1
ATOM 647 O O . LEU A 1 86 ? 3.077 -5.786 -2.609 1.00 76.25 86 LEU A O 1
ATOM 651 N N . ASP A 1 87 ? 2.909 -5.212 -4.776 1.00 77.50 87 ASP A N 1
ATOM 652 C CA . ASP A 1 87 ? 1.529 -4.715 -4.669 1.00 77.50 87 ASP A CA 1
ATOM 653 C C . ASP A 1 87 ? 0.564 -5.809 -4.195 1.00 77.50 87 ASP A C 1
ATOM 655 O O . ASP A 1 87 ? -0.304 -5.570 -3.359 1.00 77.50 87 ASP A O 1
ATOM 659 N N . ARG A 1 88 ? 0.734 -7.044 -4.689 1.00 74.81 88 ARG A N 1
ATOM 660 C CA . ARG A 1 88 ? -0.084 -8.186 -4.257 1.00 74.81 88 ARG A CA 1
ATOM 661 C C . ARG A 1 88 ? 0.144 -8.543 -2.795 1.00 74.81 88 ARG A C 1
ATOM 663 O O . ARG A 1 88 ? -0.832 -8.787 -2.097 1.00 74.81 88 ARG A O 1
ATOM 670 N N . ILE A 1 89 ? 1.399 -8.567 -2.344 1.00 77.56 89 ILE A N 1
ATOM 671 C CA . ILE A 1 89 ? 1.729 -8.832 -0.937 1.00 77.56 89 ILE A CA 1
ATOM 672 C C . ILE A 1 89 ? 1.087 -7.760 -0.048 1.00 77.56 89 ILE A C 1
ATOM 674 O O . ILE A 1 89 ? 0.391 -8.109 0.899 1.00 77.56 89 ILE A O 1
ATOM 678 N N . ARG A 1 90 ? 1.212 -6.478 -0.416 1.00 77.25 90 ARG A N 1
ATOM 679 C CA . ARG A 1 90 ? 0.612 -5.358 0.329 1.00 77.25 90 ARG A CA 1
ATOM 680 C C . ARG A 1 90 ? -0.909 -5.443 0.408 1.00 77.25 90 ARG A C 1
ATOM 682 O O . ARG A 1 90 ? -1.479 -5.225 1.472 1.00 77.25 90 ARG A O 1
ATOM 689 N N . MET A 1 91 ? -1.580 -5.763 -0.698 1.00 78.31 91 MET A N 1
ATOM 690 C CA . MET A 1 91 ? -3.040 -5.912 -0.700 1.00 78.31 91 MET A CA 1
ATOM 691 C C . MET A 1 91 ? -3.494 -7.064 0.195 1.00 78.31 91 MET A C 1
ATOM 693 O O . MET A 1 91 ? -4.478 -6.926 0.916 1.00 78.31 91 MET A O 1
ATOM 697 N N . HIS A 1 92 ? -2.761 -8.178 0.182 1.00 80.12 92 HIS A N 1
ATOM 698 C CA . HIS A 1 92 ? -3.086 -9.325 1.021 1.00 80.12 92 HIS A CA 1
ATOM 699 C C . HIS A 1 92 ? -2.880 -9.026 2.510 1.00 80.12 92 HIS A C 1
ATOM 701 O O . HIS A 1 92 ? -3.724 -9.372 3.331 1.00 80.12 92 HIS A O 1
ATOM 707 N N . GLU A 1 93 ? -1.808 -8.310 2.842 1.00 81.62 93 GLU A N 1
ATOM 708 C CA . GLU A 1 93 ? -1.514 -7.865 4.203 1.00 81.62 93 GLU A CA 1
ATOM 709 C C . GLU A 1 93 ? -2.577 -6.882 4.721 1.00 81.62 93 GLU A C 1
ATOM 711 O O . GLU A 1 93 ? -3.072 -7.049 5.834 1.00 81.62 93 GLU A O 1
ATOM 716 N N . ARG A 1 94 ? -3.021 -5.918 3.895 1.00 81.62 94 ARG A N 1
ATOM 717 C CA . ARG A 1 94 ? -4.131 -5.005 4.240 1.00 81.62 94 ARG A CA 1
ATOM 718 C C . ARG A 1 94 ? -5.437 -5.762 4.508 1.00 81.62 94 ARG A C 1
ATOM 720 O O . ARG A 1 94 ? -6.163 -5.421 5.440 1.00 81.62 94 ARG A O 1
ATOM 727 N N . GLU A 1 95 ? -5.740 -6.782 3.709 1.00 83.75 95 GLU A N 1
ATOM 728 C CA . GLU A 1 95 ? -6.945 -7.599 3.880 1.00 83.75 95 GLU A CA 1
ATOM 729 C C . GLU A 1 95 ? -6.893 -8.450 5.159 1.00 83.75 95 GLU A C 1
ATOM 731 O O . GLU A 1 95 ? -7.886 -8.542 5.882 1.00 83.75 95 GLU A O 1
ATOM 736 N N . GLN A 1 96 ? -5.732 -9.037 5.466 1.00 84.31 96 GLN A N 1
ATOM 737 C CA . GLN A 1 96 ? -5.504 -9.775 6.711 1.00 84.31 96 GLN A CA 1
ATOM 738 C C . GLN A 1 96 ? -5.634 -8.865 7.934 1.00 84.31 96 GLN A C 1
ATOM 740 O O . GLN A 1 96 ? -6.390 -9.191 8.843 1.00 84.31 96 GLN A O 1
ATOM 745 N N . LEU A 1 97 ? -5.005 -7.685 7.910 1.00 82.81 97 LEU A N 1
ATOM 746 C CA . LEU A 1 97 ? -5.141 -6.676 8.964 1.00 82.81 97 LEU A CA 1
ATOM 747 C C . LEU A 1 97 ? -6.604 -6.290 9.200 1.00 82.81 97 LEU A C 1
ATOM 749 O O . LEU A 1 97 ? -7.043 -6.235 10.342 1.00 82.81 97 LEU A O 1
ATOM 753 N N . ALA A 1 98 ? -7.390 -6.064 8.144 1.00 83.12 98 ALA A N 1
ATOM 754 C CA . ALA A 1 98 ? -8.811 -5.753 8.292 1.00 83.12 98 ALA A CA 1
ATOM 755 C C . ALA A 1 98 ? -9.598 -6.892 8.970 1.00 83.12 98 ALA A C 1
ATOM 757 O O . ALA A 1 98 ? -10.493 -6.619 9.773 1.00 83.12 98 ALA A O 1
ATOM 758 N N . ARG A 1 99 ? -9.255 -8.152 8.675 1.00 87.75 99 ARG A N 1
ATOM 759 C CA . ARG A 1 99 ? -9.863 -9.338 9.294 1.00 87.75 99 ARG A CA 1
ATOM 760 C C . ARG A 1 99 ? -9.483 -9.480 10.767 1.00 87.75 99 ARG A C 1
ATOM 762 O O . ARG A 1 99 ? -10.378 -9.596 11.595 1.00 87.75 99 ARG A O 1
ATOM 769 N N . ASP A 1 100 ? -8.204 -9.351 11.102 1.00 85.44 100 ASP A N 1
ATOM 770 C CA . ASP A 1 100 ? -7.725 -9.422 12.490 1.00 85.44 100 ASP A CA 1
ATOM 771 C C . ASP A 1 100 ? -8.341 -8.310 13.356 1.00 85.44 100 ASP A C 1
ATOM 773 O O . ASP A 1 100 ? -8.729 -8.530 14.511 1.00 85.44 100 ASP A O 1
ATOM 777 N N . LEU A 1 101 ? -8.497 -7.112 12.775 1.00 84.69 101 LEU A N 1
ATOM 778 C CA . LEU A 1 101 ? -9.225 -6.011 13.402 1.00 84.69 101 LEU A CA 1
ATOM 779 C C . LEU A 1 101 ? -10.692 -6.363 13.613 1.00 84.69 101 LEU A C 1
ATOM 781 O O . LEU A 1 101 ? -11.210 -6.160 14.709 1.00 84.69 101 LEU A O 1
ATOM 785 N N . HIS A 1 102 ? -11.367 -6.880 12.587 1.00 87.56 102 HIS A N 1
ATOM 786 C CA . HIS A 1 102 ? -12.774 -7.242 12.688 1.00 87.56 102 HIS A CA 1
ATOM 787 C C . HIS A 1 102 ? -13.013 -8.309 13.758 1.00 87.56 102 HIS A C 1
ATOM 789 O O . HIS A 1 102 ? -13.909 -8.133 14.578 1.00 87.56 102 HIS A O 1
ATOM 795 N N . ASP A 1 103 ? -12.186 -9.351 13.811 1.00 90.75 103 ASP A N 1
ATOM 796 C CA . ASP A 1 103 ? -12.317 -10.435 14.785 1.00 90.75 103 ASP A CA 1
ATOM 797 C C . ASP A 1 103 ? -12.095 -9.931 16.216 1.00 90.75 103 ASP A C 1
ATOM 799 O O . ASP A 1 103 ? -12.887 -10.224 17.118 1.00 90.75 103 ASP A O 1
ATOM 803 N N . THR A 1 104 ? -11.075 -9.090 16.420 1.00 86.81 104 THR A N 1
ATOM 804 C CA . THR A 1 104 ? -10.806 -8.470 17.725 1.00 86.81 104 THR A CA 1
ATOM 805 C C . THR A 1 104 ? -11.969 -7.570 18.158 1.00 86.81 104 THR A C 1
ATOM 807 O O . THR A 1 104 ? -12.466 -7.681 19.281 1.00 86.81 104 THR A O 1
ATOM 810 N N . VAL A 1 105 ? -12.466 -6.708 17.261 1.00 88.19 105 VAL A N 1
ATOM 811 C CA . VAL A 1 105 ? -13.629 -5.840 17.527 1.00 88.19 105 VAL A CA 1
ATOM 812 C C . VAL A 1 105 ? -14.864 -6.672 17.849 1.00 88.19 105 VAL A C 1
ATOM 814 O O . VAL A 1 105 ? -15.528 -6.414 18.852 1.00 88.19 105 VAL A O 1
ATOM 817 N N . ALA A 1 106 ? -15.178 -7.661 17.013 1.00 90.94 106 ALA A N 1
ATOM 818 C CA . ALA A 1 106 ? -16.362 -8.496 17.147 1.00 90.94 106 ALA A CA 1
ATOM 819 C C . ALA A 1 106 ? -16.369 -9.219 18.495 1.00 90.94 106 ALA A C 1
ATOM 821 O O . ALA A 1 106 ? -17.397 -9.241 19.176 1.00 90.94 106 ALA A O 1
ATOM 822 N N . HIS A 1 107 ? -15.218 -9.738 18.921 1.00 92.06 107 HIS A N 1
ATOM 823 C CA . HIS A 1 107 ? -15.075 -10.391 20.213 1.00 92.06 107 HIS A CA 1
ATOM 824 C C . HIS A 1 107 ? -15.385 -9.442 21.383 1.00 92.06 107 HIS A C 1
ATOM 826 O O . HIS A 1 107 ? -16.238 -9.748 22.222 1.00 92.06 107 HIS A O 1
ATOM 832 N N . HIS A 1 108 ? -14.758 -8.261 21.419 1.00 90.00 108 HIS A N 1
ATOM 833 C CA . HIS A 1 108 ? -14.978 -7.291 22.496 1.00 90.00 108 HIS A CA 1
ATOM 834 C C . HIS A 1 108 ? -16.404 -6.736 22.516 1.00 90.00 108 HIS A C 1
ATOM 836 O O . HIS A 1 108 ? -17.015 -6.639 23.582 1.00 90.00 108 HIS A O 1
ATOM 842 N N . VAL A 1 109 ? -16.964 -6.414 21.347 1.00 91.25 109 VAL A N 1
ATOM 843 C CA . VAL A 1 109 ? -18.344 -5.920 21.229 1.00 91.25 109 VAL A CA 1
ATOM 844 C C . VAL A 1 109 ? -19.337 -6.983 21.693 1.00 91.25 109 VAL A C 1
ATOM 846 O O . VAL A 1 109 ? -20.274 -6.661 22.423 1.00 91.25 109 VAL A O 1
ATOM 849 N N . THR A 1 110 ? -19.106 -8.253 21.356 1.00 94.19 110 THR A N 1
ATOM 850 C CA . THR A 1 110 ? -19.944 -9.367 21.825 1.00 94.19 110 THR A CA 1
ATOM 851 C C . THR A 1 110 ? -19.876 -9.511 23.346 1.00 94.19 110 THR A C 1
ATOM 853 O O . THR A 1 110 ? -20.913 -9.629 23.997 1.00 94.19 110 THR A O 1
ATOM 856 N N . ALA A 1 111 ? -18.682 -9.433 23.944 1.00 91.50 111 ALA A N 1
ATOM 857 C CA . ALA A 1 111 ? -18.521 -9.494 25.398 1.00 91.50 111 ALA A CA 1
ATOM 858 C C . ALA A 1 111 ? -19.239 -8.336 26.117 1.00 91.50 111 ALA A C 1
ATOM 860 O O . ALA A 1 111 ? -19.904 -8.552 27.134 1.00 91.50 111 ALA A O 1
ATOM 861 N N . ILE A 1 112 ? -19.149 -7.118 25.573 1.00 92.75 112 ILE A N 1
ATOM 862 C CA . ILE A 1 112 ? -19.872 -5.943 26.078 1.00 92.75 112 ILE A CA 1
ATOM 863 C C . ILE A 1 112 ? -21.387 -6.154 25.973 1.00 92.75 112 ILE A C 1
ATOM 865 O O . ILE A 1 112 ? -22.100 -5.916 26.947 1.00 92.75 112 ILE A O 1
ATOM 869 N N . ALA A 1 113 ? -21.879 -6.643 24.829 1.00 93.25 113 ALA A N 1
ATOM 870 C CA . ALA A 1 113 ? -23.301 -6.892 24.606 1.00 93.25 113 ALA A CA 1
ATOM 871 C C . ALA A 1 113 ? -23.867 -7.927 25.591 1.00 93.25 113 ALA A C 1
ATOM 873 O O . ALA A 1 113 ? -24.901 -7.679 26.212 1.00 93.25 113 ALA A O 1
ATOM 874 N N . ILE A 1 114 ? -23.158 -9.041 25.804 1.00 94.12 114 ILE A N 1
ATOM 875 C CA . ILE A 1 114 ? -23.557 -10.081 26.765 1.00 94.12 114 ILE A CA 1
ATOM 876 C C . ILE A 1 114 ? -23.596 -9.517 28.194 1.00 94.12 114 ILE A C 1
ATOM 878 O O . ILE A 1 114 ? -24.557 -9.754 28.926 1.00 94.12 114 ILE A O 1
ATOM 882 N N . ARG A 1 115 ? -22.590 -8.728 28.601 1.00 92.69 115 ARG A N 1
ATOM 883 C CA . ARG A 1 115 ? -22.567 -8.094 29.934 1.00 92.69 115 ARG A CA 1
ATOM 884 C C . ARG A 1 115 ? -23.694 -7.075 30.106 1.00 92.69 115 ARG A C 1
ATOM 886 O O . ARG A 1 115 ? -24.295 -7.019 31.176 1.00 92.69 115 ARG A O 1
ATOM 893 N N . ALA A 1 116 ? -24.020 -6.313 29.063 1.00 93.69 116 ALA A N 1
ATOM 894 C CA . ALA A 1 116 ? -25.128 -5.359 29.087 1.00 93.69 116 ALA A CA 1
ATOM 895 C C . ALA A 1 116 ? -26.482 -6.069 29.234 1.00 93.69 116 ALA A C 1
ATOM 897 O O . ALA A 1 116 ? -27.329 -5.641 30.021 1.00 93.69 116 ALA A O 1
ATOM 898 N N . GLN A 1 117 ? -26.670 -7.187 28.528 1.00 93.62 117 GLN A N 1
ATOM 899 C CA . GLN A 1 117 ? -27.854 -8.035 28.672 1.00 93.62 117 GLN A CA 1
ATOM 900 C C . GLN A 1 117 ? -27.963 -8.614 30.088 1.00 93.62 117 GLN A C 1
ATOM 902 O O . GLN A 1 117 ? -29.032 -8.537 30.689 1.00 93.62 117 GLN A O 1
ATOM 907 N N . ALA A 1 118 ? -26.862 -9.119 30.654 1.00 92.50 118 ALA A N 1
ATOM 908 C CA . ALA A 1 118 ? -26.836 -9.632 32.025 1.00 92.50 118 ALA A CA 1
ATOM 909 C C . ALA A 1 118 ? -27.160 -8.543 33.064 1.00 92.50 118 ALA A C 1
ATOM 911 O O . ALA A 1 118 ? -27.983 -8.764 33.952 1.00 92.50 118 ALA A O 1
ATOM 912 N N . GLY A 1 119 ? -26.580 -7.346 32.919 1.00 91.81 119 GLY A N 1
ATOM 913 C CA . GLY A 1 119 ? -26.882 -6.197 33.776 1.00 91.81 119 GLY A CA 1
ATOM 914 C C . GLY A 1 119 ? -28.351 -5.778 33.694 1.00 91.81 119 GLY A C 1
ATOM 915 O O . GLY A 1 119 ? -28.984 -5.542 34.718 1.00 91.81 119 GLY A O 1
ATOM 916 N N . THR A 1 120 ? -28.926 -5.767 32.487 1.00 92.81 120 THR A N 1
ATOM 917 C CA . THR A 1 120 ? -30.352 -5.458 32.274 1.00 92.81 120 THR A CA 1
ATOM 918 C C . THR A 1 120 ? -31.261 -6.505 32.921 1.00 92.81 120 THR A C 1
ATOM 920 O O . THR A 1 120 ? -32.275 -6.153 33.517 1.00 92.81 120 THR A O 1
ATOM 923 N N . ALA A 1 121 ? -30.891 -7.785 32.837 1.00 93.94 121 ALA A N 1
ATOM 924 C CA . ALA A 1 121 ? -31.658 -8.880 33.423 1.00 93.94 121 ALA A CA 1
ATOM 925 C C . ALA A 1 121 ? -31.642 -8.866 34.961 1.00 93.94 121 ALA A C 1
ATOM 927 O O . ALA A 1 121 ? -32.645 -9.215 35.579 1.00 93.94 121 ALA A O 1
ATOM 928 N N . VAL A 1 122 ? -30.528 -8.456 35.581 1.00 94.62 122 VAL A N 1
ATOM 929 C CA . VAL A 1 122 ? -30.393 -8.438 37.047 1.00 94.62 122 VAL A CA 1
ATOM 930 C C . VAL A 1 122 ? -30.899 -7.141 37.685 1.00 94.62 122 VAL A C 1
ATOM 932 O O . VAL A 1 122 ? -31.285 -7.158 38.850 1.00 94.62 122 VAL A O 1
ATOM 935 N N . ALA A 1 123 ? -30.971 -6.036 36.932 1.00 93.31 123 ALA A N 1
ATOM 936 C CA . ALA A 1 123 ? -31.354 -4.715 37.444 1.00 93.31 123 ALA A CA 1
ATOM 937 C C . ALA A 1 123 ? -32.662 -4.665 38.265 1.00 93.31 123 ALA A C 1
ATOM 939 O O . ALA A 1 123 ? -32.688 -3.929 39.253 1.00 93.31 123 ALA A O 1
ATOM 940 N N . PRO A 1 124 ? -33.734 -5.421 37.933 1.00 95.38 124 PRO A N 1
ATOM 941 C CA . PRO A 1 124 ? -34.964 -5.424 38.730 1.00 95.38 124 PRO A CA 1
ATOM 942 C C . PRO A 1 124 ? -34.810 -6.051 40.122 1.00 95.38 124 PRO A C 1
ATOM 944 O O . PRO A 1 124 ? -35.593 -5.746 41.019 1.00 95.38 124 PRO A O 1
ATOM 947 N N . HIS A 1 125 ? -33.840 -6.952 40.293 1.00 93.94 125 HIS A N 1
ATOM 948 C CA . HIS A 1 125 ? -33.646 -7.732 41.517 1.00 93.94 125 HIS A CA 1
ATOM 949 C C . HIS A 1 125 ? -32.441 -7.255 42.330 1.00 93.94 125 HIS A C 1
ATOM 951 O O . HIS A 1 125 ? -32.484 -7.288 43.556 1.00 93.94 125 HIS A O 1
ATOM 957 N N . ASP A 1 126 ? -31.394 -6.783 41.655 1.00 93.31 126 ASP A N 1
ATOM 958 C CA . ASP A 1 126 ? -30.186 -6.240 42.265 1.00 93.31 126 ASP A CA 1
ATOM 959 C C . ASP A 1 126 ? -29.652 -5.049 41.441 1.00 93.31 126 ASP A C 1
ATOM 961 O O . ASP A 1 126 ? -28.846 -5.207 40.515 1.00 93.31 126 ASP A O 1
ATOM 965 N N . PRO A 1 127 ? -30.087 -3.821 41.778 1.00 92.31 127 PRO A N 1
ATOM 966 C CA . PRO A 1 127 ? -29.605 -2.607 41.129 1.00 92.31 127 PRO A CA 1
ATOM 967 C C . PRO A 1 127 ? -28.106 -2.358 41.341 1.00 92.31 127 PRO A C 1
ATOM 969 O O . PRO A 1 127 ? -27.484 -1.673 40.528 1.00 92.31 127 PRO A O 1
ATOM 972 N N . SER A 1 128 ? -27.520 -2.887 42.422 1.00 92.50 128 SER A N 1
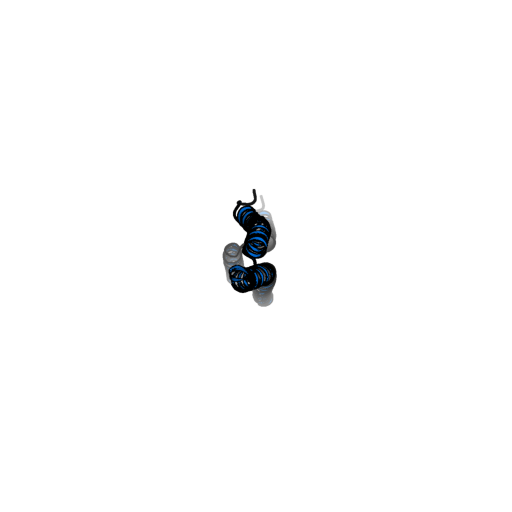ATOM 973 C CA . SER A 1 128 ? -26.091 -2.728 42.702 1.00 92.50 128 SER A CA 1
ATOM 974 C C . SER A 1 128 ? -25.250 -3.580 41.749 1.00 92.50 128 SER A C 1
ATOM 976 O O . SER A 1 128 ? -24.337 -3.055 41.111 1.00 92.50 128 SER A O 1
ATOM 978 N N . ALA A 1 129 ? -25.658 -4.830 41.507 1.00 89.12 129 ALA A N 1
ATOM 979 C CA . ALA A 1 129 ? -25.035 -5.700 40.511 1.00 89.12 129 ALA A CA 1
ATOM 980 C C . ALA A 1 129 ? -25.141 -5.136 39.081 1.00 89.12 129 ALA A C 1
ATOM 982 O O . ALA A 1 129 ? -24.207 -5.264 38.286 1.00 89.12 129 ALA A O 1
ATOM 983 N N . ALA A 1 130 ? -26.245 -4.459 38.746 1.00 91.38 130 ALA A N 1
ATOM 984 C CA . ALA A 1 130 ? -26.378 -3.768 37.463 1.00 91.38 130 ALA A CA 1
ATOM 985 C C . ALA A 1 130 ? -25.403 -2.582 37.323 1.00 91.38 130 ALA A C 1
ATOM 987 O O . ALA A 1 130 ? -24.827 -2.384 36.250 1.00 91.38 130 ALA A O 1
ATOM 988 N N . GLN A 1 131 ? -25.166 -1.814 38.395 1.00 92.06 131 GLN A N 1
ATOM 989 C CA . GLN A 1 131 ? -24.156 -0.746 38.390 1.00 92.06 131 GLN A CA 1
ATOM 990 C C . GLN A 1 131 ? -22.733 -1.294 38.235 1.00 92.06 131 GLN A C 1
ATOM 992 O O . GLN A 1 131 ? -21.934 -0.720 37.491 1.00 92.06 131 GLN A O 1
ATOM 997 N N . ASP A 1 132 ? -22.422 -2.421 38.875 1.00 91.94 132 ASP A N 1
ATOM 998 C CA . ASP A 1 132 ? -21.121 -3.074 38.719 1.00 91.94 132 ASP A CA 1
ATOM 999 C C . ASP A 1 132 ? -20.914 -3.586 37.287 1.00 91.94 132 ASP A C 1
ATOM 1001 O O . ASP A 1 132 ? -19.850 -3.370 36.699 1.00 91.94 132 ASP A O 1
ATOM 1005 N N . ALA A 1 133 ? -21.948 -4.165 36.667 1.00 90.50 133 ALA A N 1
ATOM 1006 C CA . ALA A 1 133 ? -21.906 -4.558 35.259 1.00 90.50 133 ALA A CA 1
ATOM 1007 C C . ALA A 1 133 ? -21.623 -3.361 34.329 1.00 90.50 133 ALA A C 1
ATOM 1009 O O . ALA A 1 133 ? -20.819 -3.481 33.401 1.00 90.50 133 ALA A O 1
ATOM 1010 N N . LEU A 1 134 ? -22.218 -2.191 34.597 1.00 91.81 134 LEU A N 1
ATOM 1011 C CA . LEU A 1 134 ? -21.970 -0.964 33.829 1.00 91.81 134 LEU A CA 1
ATOM 1012 C C . LEU A 1 134 ? -20.532 -0.447 33.982 1.00 91.81 134 LEU A C 1
ATOM 1014 O O . LEU A 1 134 ? -19.917 -0.097 32.976 1.00 91.81 134 LEU A O 1
ATOM 1018 N N . ARG A 1 135 ? -19.956 -0.459 35.193 1.00 94.00 135 ARG A N 1
ATOM 1019 C CA . ARG A 1 135 ? -18.538 -0.086 35.408 1.00 94.00 135 ARG A CA 1
ATOM 1020 C C . ARG A 1 135 ? -17.580 -1.002 34.655 1.00 94.00 135 ARG A C 1
ATOM 1022 O O . ARG A 1 135 ? -16.578 -0.556 34.089 1.00 94.00 135 ARG A O 1
ATOM 1029 N N . VAL A 1 136 ? -17.890 -2.295 34.641 1.00 93.00 136 VAL A N 1
ATOM 1030 C CA . VAL A 1 136 ? -17.112 -3.287 33.901 1.00 93.00 136 VAL A CA 1
ATOM 1031 C C . VAL A 1 136 ? -17.202 -3.021 32.393 1.00 93.00 136 VAL A C 1
ATOM 1033 O O . VAL A 1 136 ? -16.177 -3.043 31.712 1.00 93.00 136 VAL A O 1
ATOM 1036 N N . ILE A 1 137 ? -18.395 -2.724 31.869 1.00 92.94 137 ILE A N 1
ATOM 1037 C CA . ILE A 1 137 ? -18.589 -2.349 30.459 1.00 92.94 137 ILE A CA 1
ATOM 1038 C C . ILE A 1 137 ? -17.806 -1.081 30.108 1.00 92.94 137 ILE A C 1
ATOM 1040 O O . ILE A 1 137 ? -17.127 -1.067 29.085 1.00 92.94 137 ILE A O 1
ATOM 1044 N N . GLU A 1 138 ? -17.859 -0.042 30.944 1.00 93.50 138 GLU A N 1
ATOM 1045 C CA . GLU A 1 138 ? -17.124 1.211 30.730 1.00 93.50 138 GLU A CA 1
ATOM 1046 C C . GLU A 1 138 ? -15.615 0.959 30.613 1.00 93.50 138 GLU A C 1
ATOM 1048 O O . GLU A 1 138 ? -14.960 1.429 29.677 1.00 93.50 138 GLU A O 1
ATOM 1053 N N . THR A 1 139 ? -15.073 0.153 31.528 1.00 94.00 139 THR A N 1
ATOM 1054 C CA . THR A 1 139 ? -13.644 -0.179 31.564 1.00 94.00 139 THR A CA 1
ATOM 1055 C C . THR A 1 139 ? -13.211 -0.950 30.316 1.00 94.00 139 THR A C 1
ATOM 1057 O O . THR A 1 139 ? -12.211 -0.589 29.685 1.00 94.00 139 THR A O 1
ATOM 1060 N N . GLU A 1 140 ? -13.968 -1.980 29.927 1.00 92.31 140 GLU A N 1
ATOM 1061 C CA . GLU A 1 140 ? -13.680 -2.775 28.727 1.00 92.31 140 GLU A CA 1
ATOM 1062 C C . GLU A 1 140 ? -13.827 -1.948 27.449 1.00 92.31 140 GLU A C 1
ATOM 1064 O O . GLU A 1 140 ? -12.923 -1.941 26.618 1.00 92.31 140 GLU A O 1
ATOM 1069 N N . ALA A 1 141 ? -14.906 -1.173 27.309 1.00 90.62 141 ALA A N 1
ATOM 1070 C CA . ALA A 1 141 ? -15.126 -0.326 26.140 1.00 90.62 141 ALA A CA 1
ATOM 1071 C C . ALA A 1 141 ? -13.998 0.702 25.968 1.00 90.62 141 ALA A C 1
ATOM 1073 O O . ALA A 1 141 ? -13.483 0.894 24.863 1.00 90.62 141 ALA A O 1
ATOM 1074 N N . ALA A 1 142 ? -13.555 1.329 27.063 1.00 92.69 142 ALA A N 1
ATOM 1075 C CA . ALA A 1 142 ? -12.432 2.257 27.036 1.00 92.69 142 ALA A CA 1
ATOM 1076 C C . ALA A 1 142 ? -11.118 1.566 26.636 1.00 92.69 142 ALA A C 1
ATOM 1078 O O . ALA A 1 142 ? -10.312 2.156 25.912 1.00 92.69 142 ALA A O 1
ATOM 1079 N N . LYS A 1 143 ? -10.891 0.324 27.086 1.00 90.88 143 LYS A N 1
ATOM 1080 C CA . LYS A 1 143 ? -9.725 -0.480 26.701 1.00 90.88 143 LYS A CA 1
ATOM 1081 C C . LYS A 1 143 ? -9.755 -0.831 25.213 1.00 90.88 143 LYS A C 1
ATOM 1083 O O . LYS A 1 143 ? -8.804 -0.492 24.510 1.00 90.88 143 LYS A O 1
ATOM 1088 N N . THR A 1 144 ? -10.859 -1.385 24.720 1.00 90.38 144 THR A N 1
ATOM 1089 C CA . THR A 1 144 ? -11.032 -1.742 23.306 1.00 90.38 144 THR A CA 1
ATOM 1090 C C . THR A 1 144 ? -10.865 -0.522 22.395 1.00 90.38 144 THR A C 1
ATOM 1092 O O . THR A 1 144 ? -10.140 -0.583 21.407 1.00 90.38 144 THR A O 1
ATOM 1095 N N . LEU A 1 145 ? -11.440 0.638 22.741 1.00 90.38 145 LEU A N 1
ATOM 1096 C CA . LEU A 1 145 ? -11.267 1.866 21.951 1.00 90.38 145 LEU A CA 1
ATOM 1097 C C . LEU A 1 145 ? -9.808 2.348 21.893 1.00 90.38 145 LEU A C 1
ATOM 1099 O O . LEU A 1 145 ? -9.390 2.901 20.871 1.00 90.38 145 LEU A O 1
ATOM 1103 N N . ARG A 1 146 ? -9.029 2.165 22.969 1.00 92.75 146 ARG A N 1
ATOM 1104 C CA . ARG A 1 146 ? -7.590 2.484 22.968 1.00 92.75 146 ARG A CA 1
ATOM 1105 C C . ARG A 1 146 ? -6.812 1.542 22.055 1.00 92.75 146 ARG A C 1
ATOM 1107 O O . ARG A 1 146 ? -6.000 2.025 21.268 1.00 92.75 146 ARG A O 1
ATOM 1114 N N . GLU A 1 147 ? -7.080 0.242 22.129 1.00 89.44 147 GLU A N 1
ATOM 1115 C CA . GLU A 1 147 ? -6.438 -0.769 21.279 1.00 89.44 147 GLU A CA 1
ATOM 1116 C C . GLU A 1 147 ? -6.736 -0.511 19.795 1.00 89.44 147 GLU A C 1
ATOM 1118 O O . GLU A 1 147 ? -5.807 -0.416 18.992 1.00 89.44 147 GLU A O 1
ATOM 1123 N N . LEU A 1 148 ? -7.997 -0.232 19.447 1.00 88.88 148 LEU A N 1
ATOM 1124 C CA . LEU A 1 148 ? -8.390 0.104 18.075 1.00 88.88 148 LEU A CA 1
ATOM 1125 C C . LEU A 1 148 ? -7.724 1.375 17.558 1.00 88.88 148 LEU A C 1
ATOM 1127 O O . LEU A 1 148 ? -7.225 1.394 16.434 1.00 88.88 148 LEU A O 1
ATOM 1131 N N . ARG A 1 149 ? -7.660 2.441 18.369 1.00 88.50 149 ARG A N 1
ATOM 1132 C CA . ARG A 1 149 ? -6.934 3.659 17.973 1.00 88.50 149 ARG A CA 1
ATOM 1133 C C . ARG A 1 149 ? -5.452 3.390 17.753 1.00 88.50 149 ARG A C 1
ATOM 1135 O O . ARG A 1 149 ? -4.886 3.970 16.831 1.00 88.50 149 ARG A O 1
ATOM 1142 N N . SER A 1 150 ? -4.830 2.544 18.576 1.00 87.25 150 SER A N 1
ATOM 1143 C CA . SER A 1 150 ? -3.423 2.174 18.399 1.00 87.25 150 SER A CA 1
ATOM 1144 C C . SER A 1 150 ? -3.216 1.422 17.089 1.00 87.25 150 SER A C 1
ATOM 1146 O O . SER A 1 150 ? -2.314 1.766 16.329 1.00 87.25 150 SER A O 1
ATOM 1148 N N . MET A 1 151 ? -4.074 0.447 16.785 1.00 85.56 151 MET A N 1
ATOM 1149 C CA . MET A 1 151 ? -3.970 -0.328 15.550 1.00 85.56 151 MET A CA 1
ATOM 1150 C C . MET A 1 151 ? -4.208 0.541 14.303 1.00 85.56 151 MET A C 1
ATOM 1152 O O . MET A 1 151 ? -3.434 0.480 13.350 1.00 85.56 151 MET A O 1
ATOM 1156 N N . VAL A 1 152 ? -5.211 1.429 14.327 1.00 85.38 152 VAL A N 1
ATOM 1157 C CA . VAL A 1 152 ? -5.466 2.392 13.236 1.00 85.38 152 VAL A CA 1
ATOM 1158 C C . VAL A 1 152 ? -4.298 3.363 13.055 1.00 85.38 152 VAL A C 1
ATOM 1160 O O . VAL A 1 152 ? -3.991 3.752 11.929 1.00 85.38 152 VAL A O 1
ATOM 1163 N N . ARG A 1 153 ? -3.626 3.761 14.144 1.00 87.06 153 ARG A N 1
ATOM 1164 C CA . ARG A 1 153 ? -2.445 4.629 14.068 1.00 87.06 153 ARG A CA 1
ATOM 1165 C C . ARG A 1 153 ? -1.295 3.948 13.333 1.00 87.06 153 ARG A C 1
ATOM 1167 O O . ARG A 1 153 ? -0.748 4.557 12.426 1.00 87.06 153 ARG A O 1
ATOM 1174 N N . VAL A 1 154 ? -1.008 2.684 13.650 1.00 81.62 154 VAL A N 1
ATOM 1175 C CA . VAL A 1 154 ? 0.002 1.882 12.933 1.00 81.62 154 VAL A CA 1
ATOM 1176 C C . VAL A 1 154 ? -0.327 1.790 11.441 1.00 81.62 154 VAL A C 1
ATOM 1178 O O . VAL A 1 154 ? 0.550 1.996 10.606 1.00 81.62 154 VAL A O 1
ATOM 1181 N N . LEU A 1 155 ? -1.599 1.559 11.101 1.00 79.88 155 LEU A N 1
ATOM 1182 C CA . LEU A 1 155 ? -2.044 1.487 9.708 1.00 79.88 155 LEU A CA 1
ATOM 1183 C C . LEU A 1 155 ? -1.844 2.825 8.970 1.00 79.88 155 LEU A C 1
ATOM 1185 O O . LEU A 1 155 ? -1.357 2.846 7.841 1.00 79.88 155 LEU A O 1
ATOM 1189 N N . ARG A 1 156 ? -2.175 3.949 9.622 1.00 78.56 156 ARG A N 1
ATOM 1190 C CA . ARG A 1 156 ? -2.036 5.290 9.036 1.00 78.56 156 ARG A CA 1
ATOM 1191 C C . ARG A 1 156 ? -0.582 5.746 8.921 1.00 78.56 156 ARG A C 1
ATOM 1193 O O . ARG A 1 156 ? -0.226 6.381 7.929 1.00 78.56 156 ARG A O 1
ATOM 1200 N N . ASP A 1 157 ? 0.259 5.425 9.896 1.00 80.25 157 ASP A N 1
ATOM 1201 C CA . ASP A 1 157 ? 1.681 5.776 9.864 1.00 80.25 157 ASP A CA 1
ATOM 1202 C C . ASP A 1 157 ? 2.408 4.998 8.750 1.00 80.25 157 ASP A C 1
ATOM 1204 O O . ASP A 1 157 ? 3.225 5.577 8.032 1.00 80.25 157 ASP A O 1
ATOM 1208 N N . GLY A 1 158 ? 2.038 3.729 8.522 1.00 70.75 158 GLY A N 1
ATOM 1209 C CA . GLY A 1 158 ? 2.516 2.937 7.381 1.00 70.75 158 GLY A CA 1
ATOM 1210 C C . GLY A 1 158 ? 2.125 3.527 6.020 1.00 70.75 158 GLY A C 1
ATOM 1211 O O . GLY A 1 158 ? 2.948 3.580 5.111 1.00 70.75 158 GLY A O 1
ATOM 1212 N N . GLU A 1 159 ? 0.901 4.045 5.892 1.00 68.12 159 GLU A N 1
ATOM 1213 C CA . GLU A 1 159 ? 0.414 4.688 4.662 1.00 68.12 159 GLU A CA 1
ATOM 1214 C C . GLU A 1 159 ? 1.051 6.073 4.425 1.00 68.12 159 GLU A C 1
ATOM 1216 O O . GLU A 1 159 ? 1.316 6.466 3.291 1.00 68.12 159 GLU A O 1
ATOM 1221 N N . THR A 1 160 ? 1.376 6.803 5.497 1.00 66.69 160 THR A N 1
ATOM 1222 C CA . THR A 1 160 ? 2.037 8.119 5.407 1.00 66.69 160 THR A CA 1
ATOM 1223 C C . THR A 1 160 ? 3.514 7.989 5.024 1.00 66.69 160 THR A C 1
ATOM 1225 O O . THR A 1 160 ? 4.015 8.791 4.236 1.00 66.69 160 THR A O 1
ATOM 1228 N N . ALA A 1 161 ? 4.206 6.958 5.520 1.00 60.84 161 ALA A N 1
ATOM 1229 C CA . ALA A 1 161 ? 5.573 6.633 5.106 1.00 60.84 161 ALA A CA 1
ATOM 1230 C C . ALA A 1 161 ? 5.663 6.234 3.618 1.00 60.84 161 ALA A C 1
ATOM 1232 O O . ALA A 1 161 ? 6.700 6.434 2.991 1.00 60.84 161 ALA A O 1
ATOM 1233 N N . GLU A 1 162 ? 4.575 5.713 3.043 1.00 56.19 162 GLU A N 1
ATOM 1234 C CA . GLU A 1 162 ? 4.470 5.332 1.628 1.00 56.19 162 GLU A CA 1
ATOM 1235 C C . GLU A 1 162 ? 4.202 6.535 0.695 1.00 56.19 162 GLU A C 1
ATOM 1237 O O . GLU A 1 162 ? 4.587 6.504 -0.473 1.00 56.19 162 GLU A O 1
ATOM 1242 N N . LEU A 1 163 ? 3.594 7.618 1.202 1.00 59.50 163 LEU A N 1
ATOM 1243 C CA . LEU A 1 163 ? 3.291 8.847 0.445 1.00 59.50 163 LEU A CA 1
ATOM 1244 C C . LEU A 1 163 ? 4.414 9.898 0.473 1.00 59.50 163 LEU A C 1
ATOM 1246 O O . LEU A 1 163 ? 4.346 10.888 -0.260 1.00 59.50 163 LEU A O 1
ATOM 1250 N N . ALA A 1 164 ? 5.445 9.712 1.300 1.00 45.41 164 ALA A N 1
ATOM 1251 C CA . ALA A 1 164 ? 6.619 10.573 1.284 1.00 45.41 164 ALA A CA 1
ATOM 1252 C C . ALA A 1 164 ? 7.470 10.256 0.036 1.00 45.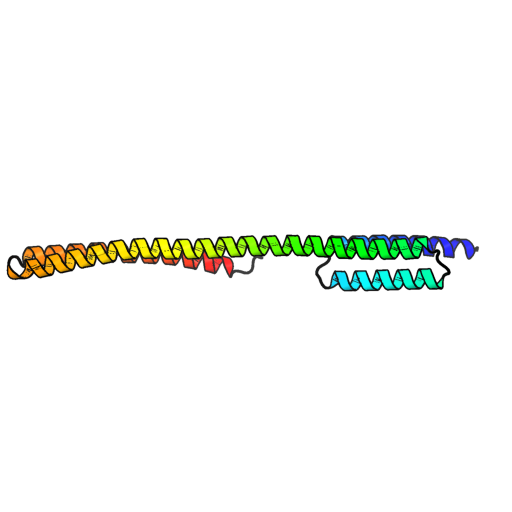41 164 ALA A C 1
ATOM 1254 O O . ALA A 1 164 ? 7.889 9.107 -0.129 1.00 45.41 164 ALA A O 1
ATOM 1255 N N . PRO A 1 165 ? 7.745 11.229 -0.858 1.00 45.53 165 PRO A N 1
ATOM 1256 C CA . PRO A 1 165 ? 8.657 10.997 -1.967 1.00 45.53 165 PRO A CA 1
ATOM 1257 C C . PRO A 1 165 ? 10.025 10.638 -1.388 1.00 45.53 165 PRO A C 1
ATOM 1259 O O . PRO A 1 165 ? 10.618 11.415 -0.638 1.00 45.53 165 PRO A O 1
ATOM 1262 N 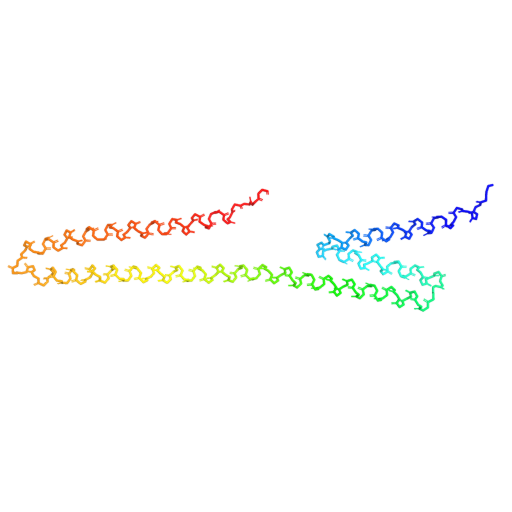N . SER A 1 166 ? 10.488 9.430 -1.705 1.00 42.97 166 SER A N 1
ATOM 1263 C CA . SER A 1 166 ? 11.835 8.989 -1.358 1.00 42.97 166 SER A CA 1
ATOM 1264 C C . SER A 1 166 ? 12.839 9.994 -1.950 1.00 42.97 166 SER A C 1
ATOM 1266 O O . SER A 1 166 ? 12.715 10.288 -3.143 1.00 42.97 166 SER A O 1
ATOM 1268 N N . PRO A 1 167 ? 13.763 10.553 -1.145 1.00 49.47 167 PRO A N 1
ATOM 1269 C CA . PRO A 1 167 ? 14.756 11.521 -1.611 1.00 49.47 167 PRO A CA 1
ATOM 1270 C C . PRO A 1 167 ? 15.740 10.920 -2.621 1.00 49.47 167 PRO A C 1
ATOM 1272 O O . PRO A 1 167 ? 15.944 9.681 -2.597 1.00 49.47 167 PRO A O 1
#

Sequence (167 aa):
LPIDIVLPVASLTTSLFLMVIVYALFRWASGRDLVIGSVLVLASLSLTFVRGGGLLELVGGFALLLMSVLLGMAFRYRAGARLRLLDRIRMHEREQLARDLHDTVAHHVTAIAIRAQAGTAVAPHDPSAAQDALRVIETEAAKTLRELRSMVRVLRDGETAELAPSP

pLDDT: mean 74.73, std 13.89, range [42.97, 95.38]

Radius of gyration: 35.79 Å; chains: 1; bounding box: 84×26×94 Å

Foldseek 3Di:
DDPVVVVVVVVVVVVVVLVVLLVVLLVDPDPVSLVVSLVSLVVVLVVCVVVPHDPCSNVVSVVVNVVSVVVVVVVVVVVVVVVVVVVVVVVVVVVVLVVVLCVLVVVLVVVLVVLQVVLVVCCVPDVPSSVVSVVVSVVSVVVNVVVSVVSVVVVVVVVVVVPDPDD

Secondary structure (DSSP, 8-state):
--HHHHHHHHHHHHHHHHHHHHHHHHHH--HHHHHHHHHHHHHHHHHHHHTT--HHHHHHHHHHHHHHHHHHHHHHHHHHHHHHHHHHHHHHHHHHHHHHHHHHHHHHHHHHHHHHHHHHHHTTT-HHHHHHHHHHHHHHHHHHHHHHHHHHHHHHHHHHHHHSPP-